Protein AF-A0A7I8J7H8-F1 (afdb_monomer)

Nearest PDB structures (foldseek):
  6eri-assembly1_AJ  TM=8.962E-01  e=2.129E-20  Spinacia oleracea
  5h1s-assembly1_L  TM=8.385E-01  e=1.282E-17  Spinacia oleracea
  8cvm-assembly1_i  TM=8.199E-01  e=2.054E-12  Cutibacterium acnes
  7sae-assembly1_J  TM=8.309E-01  e=4.645E-12  Bacillus subtilis
  8c99-assembly1_J  TM=8.297E-01  e=4.645E-12  Escherichia coli

InterPro domains:
  IPR005822 Large ribosomal subunit protein uL13 [MF_01366] (31-145)
  IPR005822 Large ribosomal subunit protein uL13 [PF00572] (29-135)
  IPR005822 Large ribosomal subunit protein uL13 [PTHR11545] (17-145)
  IPR005822 Large ribosomal subunit protein uL13 [cd00392] (31-132)
  IPR005823 Large ribosomal subunit protein uL13, bacteria [TIGR01066] (25-144)
  IPR023563 Large ribosomal subunit protein uL13, conserved site [PS00783] (109-131)
  IPR036899 Large ribosomal subunit protein uL13 superfamily [G3DSA:3.90.1180.10] (20-148)
  IPR036899 Large ribosomal subunit protein uL13 superfamily [SSF52161] (25-145)

Foldseek 3Di:
DDDPVCVPPPPCPVDPHDDDPVQAPPLPAAEAEDECPPPDLLLVLLLVLCQLQVVVPPNRDNVGGNHHAYEYEYDDADDDDDDDDDDDPDQDPNNCCVPPVQVSSLVSNLVVFDDDDVSVVSSVSYHYDYHDDDPPVVSVHDYRDDPDPPPPPPPPPPPPDPDDD

Structure (mmCIF, N/CA/C/O backbone):
data_AF-A0A7I8J7H8-F1
#
_entry.id   AF-A0A7I8J7H8-F1
#
loop_
_atom_site.group_PDB
_atom_site.id
_atom_site.type_symbol
_atom_site.label_atom_id
_atom_site.label_alt_id
_atom_site.label_comp_id
_atom_site.label_asym_id
_atom_site.label_entity_id
_atom_site.label_seq_id
_atom_site.pdbx_PDB_ins_code
_atom_site.Cartn_x
_atom_site.Cartn_y
_atom_site.Cartn_z
_atom_site.occupancy
_atom_site.B_iso_or_equiv
_atom_site.auth_seq_id
_atom_site.auth_comp_id
_atom_site.auth_asym_id
_atom_site.auth_atom_id
_atom_site.pdbx_PDB_model_num
ATOM 1 N N . MET A 1 1 ? 22.922 -14.827 -20.308 1.00 64.31 1 MET A N 1
ATOM 2 C CA . MET A 1 1 ? 22.701 -13.608 -19.489 1.00 64.31 1 MET A CA 1
ATOM 3 C C . MET A 1 1 ? 22.323 -12.397 -20.342 1.00 64.31 1 MET A C 1
ATOM 5 O O . MET A 1 1 ? 21.938 -11.385 -19.782 1.00 64.31 1 MET A O 1
ATOM 9 N N . PHE A 1 2 ? 22.362 -12.538 -21.670 1.00 64.00 2 PHE A N 1
ATOM 10 C CA . PHE A 1 2 ? 21.656 -11.716 -22.646 1.00 64.00 2 PHE A CA 1
ATOM 11 C C . PHE A 1 2 ? 20.970 -12.696 -23.592 1.00 64.00 2 PHE A C 1
ATOM 13 O O . PHE A 1 2 ? 21.535 -13.773 -23.826 1.00 64.00 2 PHE A O 1
ATOM 20 N N . ASP A 1 3 ? 19.817 -12.332 -24.130 1.00 75.88 3 ASP A N 1
ATOM 21 C CA . ASP A 1 3 ? 19.288 -13.017 -25.305 1.00 75.88 3 ASP A CA 1
ATOM 22 C C . ASP A 1 3 ? 19.970 -12.441 -26.554 1.00 75.88 3 ASP A C 1
ATOM 24 O O . ASP A 1 3 ? 20.294 -11.251 -26.600 1.00 75.88 3 ASP A O 1
ATOM 28 N N . GLU A 1 4 ? 20.208 -13.263 -27.580 1.00 77.06 4 GLU A N 1
ATOM 29 C CA . GLU A 1 4 ? 20.898 -12.837 -28.815 1.00 77.06 4 GLU A CA 1
ATOM 30 C C . GLU A 1 4 ? 20.222 -11.622 -29.482 1.00 77.06 4 GLU A C 1
ATOM 32 O O . GLU A 1 4 ? 20.875 -10.817 -30.146 1.00 77.06 4 GLU A O 1
ATOM 37 N N . SER A 1 5 ? 18.923 -11.434 -29.239 1.00 74.12 5 SER A N 1
ATOM 38 C CA . SER A 1 5 ? 18.139 -10.289 -29.700 1.00 74.12 5 SER A CA 1
ATOM 39 C C . SER A 1 5 ? 18.510 -8.952 -29.050 1.00 74.12 5 SER A C 1
ATOM 41 O O . SER A 1 5 ? 18.250 -7.905 -29.640 1.00 74.12 5 SER A O 1
ATOM 43 N N . GLU A 1 6 ? 19.096 -8.946 -27.851 1.00 76.94 6 GLU A N 1
ATOM 44 C CA . GLU A 1 6 ? 19.396 -7.708 -27.114 1.00 76.94 6 GLU A CA 1
ATOM 45 C C . GLU A 1 6 ? 20.765 -7.113 -27.468 1.00 76.94 6 GLU A C 1
ATOM 47 O O . GLU A 1 6 ? 21.003 -5.932 -27.224 1.00 76.94 6 GLU A O 1
ATOM 52 N N . ILE A 1 7 ? 21.638 -7.895 -28.109 1.00 77.62 7 ILE A N 1
ATOM 53 C CA . ILE A 1 7 ? 23.002 -7.481 -28.478 1.00 77.62 7 ILE A CA 1
ATOM 54 C C . ILE A 1 7 ? 22.986 -6.358 -29.525 1.00 77.62 7 ILE A C 1
ATOM 56 O O . ILE A 1 7 ? 23.796 -5.437 -29.462 1.00 77.62 7 ILE A O 1
ATOM 60 N N . ASN A 1 8 ? 22.036 -6.407 -30.463 1.00 83.62 8 ASN A N 1
ATOM 61 C CA . ASN A 1 8 ? 21.865 -5.383 -31.502 1.00 83.62 8 ASN A CA 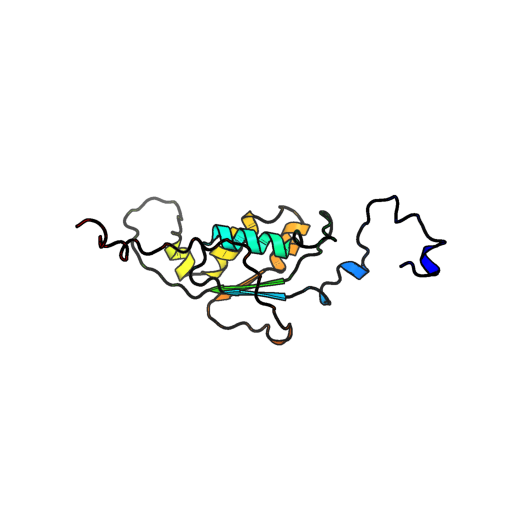1
ATOM 62 C C . ASN A 1 8 ? 20.892 -4.262 -31.082 1.00 83.62 8 ASN A C 1
ATOM 64 O O . ASN A 1 8 ? 20.525 -3.416 -31.900 1.00 83.62 8 ASN A O 1
ATOM 68 N N . GLY A 1 9 ? 20.422 -4.289 -29.832 1.00 82.88 9 GLY A N 1
ATOM 69 C CA . GLY A 1 9 ? 19.430 -3.366 -29.297 1.00 82.88 9 GLY A CA 1
ATOM 70 C C . GLY A 1 9 ? 20.021 -2.068 -28.732 1.00 82.88 9 GLY A C 1
ATOM 71 O O . GLY A 1 9 ? 21.229 -1.832 -28.778 1.00 82.88 9 GLY A O 1
ATOM 72 N N . PRO A 1 10 ? 19.167 -1.185 -28.186 1.00 86.56 10 PRO A N 1
ATOM 73 C CA . PRO A 1 10 ? 19.627 -0.006 -27.465 1.00 86.56 10 PRO A CA 1
ATOM 74 C C . PRO A 1 10 ? 20.384 -0.397 -26.189 1.00 86.56 10 PRO A C 1
ATOM 76 O O . PRO A 1 10 ? 20.029 -1.36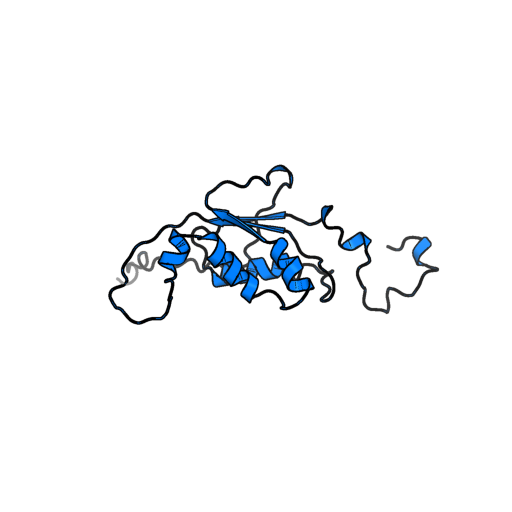1 -25.516 1.00 86.56 10 PRO A O 1
ATOM 79 N N . ASP A 1 11 ? 21.380 0.409 -25.814 1.00 87.69 11 ASP A N 1
ATOM 80 C CA . ASP A 1 11 ? 22.162 0.202 -24.593 1.00 87.69 11 ASP A CA 1
ATOM 81 C C . ASP A 1 11 ? 21.294 0.357 -23.334 1.00 87.69 11 ASP A C 1
ATOM 83 O O . ASP A 1 11 ? 20.961 1.469 -22.907 1.00 87.69 11 ASP A O 1
ATOM 87 N N . ILE A 1 12 ? 20.918 -0.788 -22.771 1.00 87.31 12 ILE A N 1
ATOM 88 C CA . ILE A 1 12 ? 20.152 -0.936 -21.532 1.00 87.31 12 ILE A CA 1
ATOM 89 C C . ILE A 1 12 ? 21.042 -1.134 -20.297 1.00 87.31 12 ILE A C 1
ATOM 91 O O . ILE A 1 12 ? 20.525 -1.121 -19.185 1.00 87.31 12 ILE A O 1
ATOM 95 N N . TRP A 1 13 ? 22.355 -1.322 -20.467 1.00 86.25 13 TRP A N 1
ATOM 96 C CA . TRP A 1 13 ? 23.261 -1.739 -19.386 1.00 86.25 13 TRP A CA 1
ATOM 97 C C . TRP A 1 13 ? 23.992 -0.553 -18.767 1.00 86.25 13 TRP A C 1
ATOM 99 O O . TRP A 1 13 ? 24.123 -0.479 -17.546 1.00 86.25 13 TRP A O 1
ATOM 109 N N . ASN A 1 14 ? 24.406 0.416 -19.585 1.00 91.75 14 ASN A N 1
ATOM 110 C CA . ASN A 1 14 ? 25.015 1.648 -19.074 1.00 91.75 14 ASN A CA 1
ATOM 111 C C . ASN A 1 14 ? 23.970 2.707 -18.686 1.00 91.75 14 ASN A C 1
ATOM 113 O O . ASN A 1 14 ? 24.318 3.774 -18.176 1.00 91.75 14 ASN A O 1
ATOM 117 N N . LYS A 1 15 ? 22.684 2.434 -18.933 1.00 89.12 15 LYS A N 1
ATOM 118 C CA . LYS A 1 15 ? 21.558 3.305 -18.579 1.00 89.12 15 LYS A CA 1
ATOM 119 C C . LYS A 1 15 ? 20.753 2.700 -17.441 1.00 89.12 15 LYS A C 1
ATOM 121 O O . LYS A 1 15 ? 20.695 1.489 -17.272 1.00 89.12 15 LYS A O 1
ATOM 126 N N . THR A 1 16 ? 20.097 3.558 -16.664 1.00 91.25 16 THR A N 1
ATOM 127 C CA . THR A 1 16 ? 19.183 3.099 -15.617 1.00 91.25 16 THR A CA 1
ATOM 128 C C . THR A 1 16 ? 18.044 2.307 -16.244 1.00 91.25 16 THR A C 1
ATOM 130 O O . THR A 1 16 ? 17.359 2.797 -17.144 1.00 91.25 16 THR A O 1
ATOM 133 N N . TRP A 1 17 ? 17.844 1.088 -15.750 1.00 92.94 17 TRP A N 1
ATOM 134 C CA . TRP A 1 17 ? 16.748 0.234 -16.175 1.00 92.94 17 TRP A CA 1
ATOM 135 C C . TRP A 1 17 ? 15.398 0.899 -15.881 1.00 92.94 17 TRP A C 1
ATOM 137 O O . TRP A 1 17 ? 15.194 1.473 -14.809 1.00 92.94 17 TRP A O 1
ATOM 147 N N . TYR A 1 18 ? 14.482 0.819 -16.845 1.00 93.31 18 TYR A N 1
ATOM 148 C CA . TYR A 1 18 ? 13.117 1.316 -16.719 1.00 93.31 18 TYR A CA 1
ATOM 149 C C . TYR A 1 18 ? 12.134 0.207 -17.118 1.00 93.31 18 TYR A C 1
ATOM 151 O O . TYR A 1 18 ? 12.341 -0.411 -18.168 1.00 93.31 18 TYR A O 1
ATOM 159 N N . PRO A 1 19 ? 11.076 -0.043 -16.327 1.00 93.69 19 PRO A N 1
ATOM 160 C CA . PRO A 1 19 ? 10.138 -1.129 -16.579 1.00 93.69 19 PRO A CA 1
ATOM 161 C C . PRO A 1 19 ? 9.372 -0.917 -17.884 1.00 93.69 19 PRO A C 1
ATOM 163 O O . PRO A 1 19 ? 8.903 0.184 -18.195 1.00 93.69 19 PRO A O 1
ATOM 166 N N . LYS A 1 20 ? 9.207 -2.000 -18.639 1.00 92.12 20 LYS A N 1
ATOM 167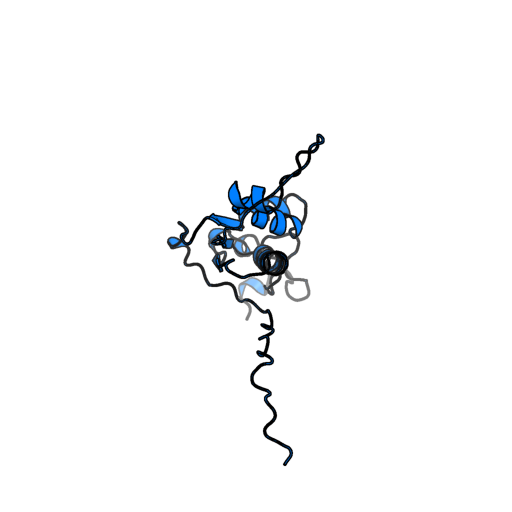 C CA . LYS A 1 20 ? 8.362 -2.055 -19.833 1.00 92.12 20 LYS A CA 1
ATOM 168 C C . LYS A 1 20 ? 6.921 -2.392 -19.434 1.00 92.12 20 LYS A C 1
ATOM 170 O O . LYS A 1 20 ? 6.638 -2.788 -18.306 1.00 92.12 20 LYS A O 1
ATOM 175 N N . ALA A 1 21 ? 5.993 -2.255 -20.382 1.00 91.12 21 ALA A N 1
ATOM 176 C CA . ALA A 1 21 ? 4.575 -2.576 -20.176 1.00 91.12 21 ALA A CA 1
ATOM 177 C C . ALA A 1 21 ? 4.336 -4.030 -19.730 1.00 91.12 21 ALA A C 1
ATOM 179 O O . ALA A 1 21 ? 3.414 -4.291 -18.965 1.00 91.12 21 ALA A O 1
ATOM 180 N N . ALA A 1 22 ? 5.188 -4.956 -20.177 1.00 90.75 22 ALA A N 1
ATOM 181 C CA . ALA A 1 22 ? 5.114 -6.364 -19.803 1.00 90.75 22 ALA A CA 1
ATOM 182 C C . ALA A 1 22 ? 5.435 -6.610 -18.317 1.00 90.75 22 ALA A C 1
ATOM 184 O O . ALA A 1 22 ? 4.892 -7.535 -17.733 1.00 90.75 22 ALA A O 1
ATOM 185 N N . ASP A 1 23 ? 6.255 -5.763 -17.688 1.00 87.50 23 ASP A N 1
ATOM 186 C CA . ASP A 1 23 ? 6.781 -6.031 -16.342 1.00 87.50 23 ASP A CA 1
ATOM 187 C C . ASP A 1 23 ? 5.781 -5.712 -15.217 1.00 87.50 23 ASP A C 1
ATOM 189 O O . ASP A 1 23 ? 5.980 -6.117 -14.075 1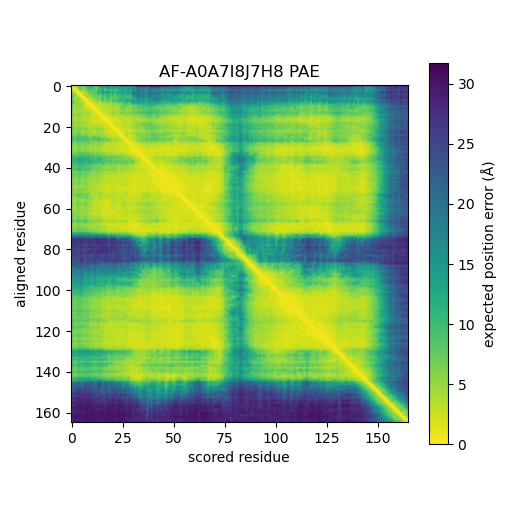.00 87.50 23 ASP A O 1
ATOM 193 N N . HIS A 1 24 ? 4.727 -4.941 -15.505 1.00 87.44 24 HIS A N 1
ATOM 194 C CA . HIS A 1 24 ? 3.787 -4.433 -14.495 1.00 87.44 24 HIS A CA 1
ATOM 195 C C . HIS A 1 24 ? 2.327 -4.777 -14.792 1.00 87.44 24 HIS A C 1
ATOM 197 O O . HIS A 1 24 ? 1.404 -4.050 -14.406 1.00 87.44 24 HIS A O 1
ATOM 203 N N . VAL A 1 25 ? 2.105 -5.903 -15.467 1.00 91.31 25 VAL A N 1
ATOM 204 C CA . VAL A 1 25 ? 0.761 -6.409 -15.744 1.00 91.31 25 VAL A CA 1
ATOM 205 C C . VAL A 1 25 ? 0.064 -6.753 -14.425 1.00 91.31 25 VAL A C 1
ATOM 207 O O . VAL A 1 25 ? 0.580 -7.497 -13.595 1.00 91.31 25 VAL A O 1
ATOM 210 N N . ASN A 1 26 ? -1.144 -6.217 -14.224 1.00 86.31 26 ASN A N 1
ATOM 211 C CA . ASN A 1 26 ? -1.875 -6.373 -12.961 1.00 86.31 26 ASN A CA 1
ATOM 212 C C . ASN A 1 26 ? -2.176 -7.838 -12.595 1.00 86.31 26 ASN A C 1
ATOM 214 O O . ASN A 1 26 ? -2.310 -8.147 -11.415 1.00 86.31 26 ASN A O 1
ATOM 218 N N . THR A 1 27 ? -2.266 -8.730 -13.583 1.00 84.75 27 THR A N 1
ATOM 219 C CA . THR A 1 27 ? -2.566 -10.157 -13.397 1.00 84.75 27 THR A CA 1
ATOM 220 C C . THR A 1 27 ? -1.459 -10.914 -12.661 1.00 84.75 27 THR A C 1
ATOM 222 O O . THR A 1 27 ? -1.750 -11.871 -11.953 1.00 84.75 27 THR A O 1
ATOM 225 N N . GLU A 1 28 ? -0.204 -10.487 -12.803 1.00 87.50 28 GLU A N 1
ATOM 226 C CA . GLU A 1 28 ? 0.969 -11.199 -12.270 1.00 87.50 28 GLU A CA 1
ATOM 227 C C . GLU A 1 28 ? 1.381 -10.710 -10.874 1.00 87.50 28 GLU A C 1
ATOM 229 O O . GLU A 1 28 ? 2.321 -11.223 -10.266 1.00 87.50 28 GLU A O 1
ATOM 234 N N . LYS A 1 29 ? 0.677 -9.705 -10.342 1.00 91.62 29 LYS A N 1
ATOM 235 C CA . LYS A 1 29 ? 0.995 -9.107 -9.046 1.00 91.62 29 LYS A CA 1
ATOM 236 C C . LYS A 1 29 ? 0.744 -10.094 -7.916 1.00 91.62 29 LYS A C 1
ATOM 238 O O . LYS A 1 29 ? -0.275 -10.781 -7.867 1.00 91.62 29 LYS A O 1
ATOM 243 N N . THR A 1 30 ? 1.661 -10.102 -6.956 1.00 92.75 30 THR A N 1
ATOM 244 C CA . THR A 1 30 ? 1.528 -10.923 -5.758 1.00 92.75 30 THR A CA 1
ATOM 245 C C . THR A 1 30 ? 0.414 -10.397 -4.860 1.00 92.75 30 THR A C 1
ATOM 247 O O . THR A 1 30 ? 0.151 -9.193 -4.781 1.00 92.75 30 THR A O 1
ATOM 250 N N . TRP A 1 31 ? -0.247 -11.323 -4.173 1.00 95.31 31 TRP A N 1
ATOM 251 C CA . TRP A 1 31 ? -1.270 -11.023 -3.183 1.00 95.31 31 TRP A CA 1
ATOM 252 C C . TRP A 1 31 ? -0.724 -11.329 -1.799 1.00 95.31 31 TRP A C 1
ATOM 254 O O . TRP A 1 31 ? -0.181 -12.409 -1.564 1.00 95.31 31 TRP A O 1
ATOM 264 N N . TYR A 1 32 ? -0.880 -10.385 -0.878 1.00 94.56 32 TYR A N 1
ATOM 265 C CA . TYR A 1 32 ? -0.516 -10.558 0.518 1.00 94.56 32 TYR A CA 1
ATOM 266 C C . TYR A 1 32 ? -1.744 -10.562 1.413 1.00 94.56 32 TYR A C 1
ATOM 268 O O . TYR A 1 32 ? -2.670 -9.783 1.199 1.00 94.56 32 TYR A O 1
ATOM 276 N N . VAL A 1 33 ? -1.718 -11.386 2.456 1.00 92.69 33 VAL A N 1
ATOM 277 C CA . VAL A 1 33 ? -2.709 -11.366 3.535 1.00 92.69 33 VAL A CA 1
ATOM 278 C C . VAL A 1 33 ? -2.063 -10.922 4.843 1.00 92.69 33 VAL A C 1
ATOM 280 O O . VAL A 1 33 ? -0.945 -11.318 5.187 1.00 92.69 33 VAL A O 1
ATOM 283 N N . VAL A 1 34 ? -2.778 -10.064 5.566 1.00 90.38 34 VAL A N 1
ATOM 284 C CA . VAL A 1 34 ? -2.363 -9.495 6.843 1.00 90.38 34 VAL A CA 1
ATOM 285 C C . VAL A 1 34 ? -3.492 -9.654 7.850 1.00 90.38 34 VAL A C 1
ATOM 287 O O . VAL A 1 34 ? -4.595 -9.145 7.648 1.00 90.38 34 VAL A O 1
ATOM 290 N N . ASP A 1 35 ? -3.191 -10.308 8.967 1.00 88.19 35 ASP A N 1
ATOM 291 C CA . ASP A 1 35 ? -4.046 -10.266 10.145 1.00 88.19 35 ASP A CA 1
ATOM 292 C C . ASP A 1 35 ? -3.700 -9.022 10.976 1.00 88.19 35 ASP A C 1
ATOM 294 O O . ASP A 1 35 ? -2.562 -8.854 11.433 1.00 88.19 35 ASP A O 1
ATOM 298 N N . ALA A 1 36 ? -4.663 -8.110 11.125 1.00 84.75 36 ALA A N 1
ATOM 299 C CA . ALA A 1 36 ? -4.487 -6.889 11.905 1.00 84.75 36 ALA A CA 1
ATOM 300 C C . ALA A 1 36 ? -4.675 -7.112 13.417 1.00 84.75 36 ALA A C 1
ATOM 302 O O . ALA A 1 36 ? -4.505 -6.167 14.196 1.00 84.75 36 ALA A O 1
ATOM 303 N N . THR A 1 37 ? -5.014 -8.330 13.848 1.00 81.31 37 THR A N 1
ATOM 304 C CA . THR A 1 37 ? -5.217 -8.662 15.262 1.00 81.31 37 THR A CA 1
ATOM 305 C C . THR A 1 37 ? -3.937 -8.399 16.066 1.00 81.31 37 THR A C 1
ATOM 307 O O . THR A 1 37 ? -2.844 -8.837 15.713 1.00 81.31 37 THR A O 1
ATOM 310 N N . ASP A 1 38 ? -4.067 -7.594 17.124 1.00 77.81 38 ASP A N 1
ATOM 311 C CA . ASP A 1 38 ? -2.985 -7.167 18.027 1.00 77.81 38 ASP A CA 1
ATOM 312 C C . ASP A 1 38 ? -1.781 -6.464 17.370 1.00 77.81 38 ASP A C 1
ATOM 314 O O . ASP A 1 38 ? -0.700 -6.352 17.957 1.00 77.81 38 ASP A O 1
ATOM 318 N N . LYS A 1 39 ? -1.966 -5.902 16.170 1.00 83.00 39 LYS A N 1
ATOM 319 C CA . LYS A 1 39 ? -0.956 -5.063 15.515 1.00 83.00 39 LYS A CA 1
ATOM 320 C C . LYS A 1 39 ? -1.202 -3.577 15.783 1.00 83.00 39 LYS A C 1
ATOM 322 O O . LYS A 1 39 ? -2.327 -3.090 15.832 1.00 83.00 39 LYS A O 1
ATOM 327 N N . ILE A 1 40 ? -0.112 -2.818 15.919 1.00 86.75 40 ILE A N 1
ATOM 328 C CA . ILE A 1 40 ? -0.170 -1.355 16.045 1.00 86.75 40 ILE A CA 1
ATOM 329 C C . ILE A 1 40 ? -0.492 -0.760 14.670 1.00 86.75 40 ILE A C 1
ATOM 331 O O . ILE A 1 40 ? 0.324 -0.880 13.753 1.00 86.75 40 ILE A O 1
ATOM 335 N N . LEU A 1 41 ? -1.628 -0.061 14.555 1.00 85.44 41 LEU A N 1
ATOM 336 C CA . LEU A 1 41 ? -2.162 0.498 13.304 1.00 85.44 41 LEU A CA 1
ATOM 337 C C . LEU A 1 41 ? -1.106 1.220 12.453 1.00 85.44 41 LEU A C 1
ATOM 339 O O . LEU A 1 41 ? -0.946 0.915 11.278 1.00 85.44 41 LEU A O 1
ATOM 343 N N . GLY A 1 42 ? -0.354 2.154 13.044 1.00 84.94 42 GLY A N 1
ATOM 344 C CA . GLY A 1 42 ? 0.629 2.948 12.299 1.00 84.94 42 GLY A CA 1
ATOM 345 C C . GLY A 1 42 ? 1.802 2.124 11.759 1.00 84.94 42 GLY A C 1
ATOM 346 O O . GLY A 1 42 ? 2.243 2.334 10.632 1.00 84.94 42 GLY A O 1
ATOM 347 N N . ARG A 1 43 ? 2.293 1.148 12.535 1.00 87.50 43 ARG A N 1
ATOM 348 C CA . ARG A 1 43 ? 3.383 0.265 12.087 1.00 87.50 43 ARG A CA 1
ATOM 349 C C . ARG A 1 43 ? 2.898 -0.669 10.984 1.00 87.50 43 ARG A C 1
ATOM 351 O O . ARG A 1 43 ? 3.577 -0.804 9.973 1.00 87.50 43 ARG A O 1
ATOM 358 N N . LEU A 1 44 ? 1.701 -1.227 11.161 1.00 89.69 44 LEU A N 1
ATOM 359 C CA . LEU A 1 44 ? 1.037 -2.072 10.177 1.00 89.69 44 LEU A CA 1
ATOM 360 C C . LEU A 1 44 ? 0.837 -1.329 8.850 1.00 89.69 44 LEU A C 1
ATOM 362 O O . LEU A 1 44 ? 1.282 -1.796 7.805 1.00 89.69 44 LEU A O 1
ATOM 366 N N . ALA A 1 45 ? 0.236 -0.139 8.904 1.00 91.44 45 ALA A N 1
ATOM 367 C CA . ALA A 1 45 ? -0.034 0.684 7.730 1.00 91.44 45 ALA A CA 1
ATOM 368 C C . ALA A 1 45 ? 1.251 1.071 6.982 1.00 91.44 45 ALA A C 1
ATOM 370 O O . ALA A 1 45 ? 1.257 1.074 5.752 1.00 91.44 45 ALA A O 1
ATOM 371 N N . SER A 1 46 ? 2.350 1.328 7.702 1.00 92.62 46 SER A N 1
ATOM 372 C CA . SER A 1 46 ? 3.650 1.630 7.090 1.00 92.62 46 SER A CA 1
ATOM 373 C C . SER A 1 46 ? 4.180 0.445 6.288 1.00 92.62 46 SER A C 1
ATOM 375 O O . SER A 1 46 ? 4.559 0.591 5.124 1.00 92.62 46 SER A O 1
ATOM 377 N N . THR A 1 47 ? 4.135 -0.756 6.868 1.00 92.62 47 THR A N 1
ATOM 378 C CA . THR A 1 47 ? 4.557 -1.973 6.170 1.00 92.62 47 THR A CA 1
ATOM 379 C C . THR A 1 47 ? 3.671 -2.265 4.958 1.00 92.62 47 THR A C 1
ATOM 381 O O . THR A 1 47 ? 4.195 -2.572 3.887 1.00 92.62 47 THR A O 1
ATOM 384 N N . ILE A 1 48 ? 2.352 -2.103 5.089 1.00 94.56 48 ILE A N 1
ATOM 385 C CA . ILE A 1 48 ? 1.400 -2.267 3.981 1.00 94.56 48 ILE A CA 1
ATOM 386 C C . ILE A 1 48 ? 1.716 -1.282 2.848 1.00 94.56 48 ILE A C 1
ATOM 388 O O . ILE A 1 48 ? 1.829 -1.688 1.693 1.00 94.56 48 ILE A O 1
ATOM 392 N N . ALA A 1 49 ? 1.935 -0.003 3.164 1.00 95.06 49 ALA A N 1
ATOM 393 C CA . ALA A 1 49 ? 2.244 1.019 2.166 1.00 95.06 49 ALA A CA 1
ATOM 394 C C . ALA A 1 49 ? 3.550 0.729 1.406 1.00 95.06 49 ALA A C 1
ATOM 396 O O . ALA A 1 49 ? 3.631 1.010 0.212 1.00 95.06 49 ALA A O 1
ATOM 397 N N . ILE A 1 50 ? 4.559 0.142 2.060 1.00 94.50 50 ILE A N 1
ATOM 398 C CA . ILE A 1 50 ? 5.817 -0.274 1.414 1.00 94.50 50 ILE A CA 1
ATOM 399 C C . ILE A 1 50 ? 5.565 -1.353 0.352 1.00 94.50 50 ILE A C 1
ATOM 401 O O . ILE A 1 50 ? 6.112 -1.243 -0.746 1.00 94.50 50 ILE A O 1
ATOM 405 N N . HIS A 1 51 ? 4.725 -2.345 0.662 1.00 94.62 51 HIS A N 1
ATOM 406 C CA . HIS A 1 51 ? 4.421 -3.469 -0.234 1.00 94.62 51 HIS A CA 1
ATOM 407 C C . HIS A 1 51 ? 3.495 -3.055 -1.380 1.00 94.62 51 HIS A C 1
ATOM 409 O O . HIS A 1 51 ? 3.773 -3.369 -2.534 1.00 94.62 51 HIS A O 1
ATOM 415 N N . ILE A 1 52 ? 2.456 -2.261 -1.094 1.00 95.56 52 ILE A N 1
ATOM 416 C CA . ILE A 1 52 ? 1.596 -1.673 -2.137 1.00 95.56 52 ILE A CA 1
ATOM 417 C C . ILE A 1 52 ? 2.420 -0.788 -3.069 1.00 95.56 52 ILE A C 1
ATOM 419 O O . ILE A 1 52 ? 2.159 -0.724 -4.259 1.00 95.56 52 ILE A O 1
ATOM 423 N N . ARG A 1 53 ? 3.435 -0.093 -2.551 1.00 94.81 53 ARG A N 1
ATOM 424 C CA . ARG A 1 53 ? 4.291 0.755 -3.379 1.00 94.81 53 ARG A CA 1
ATOM 425 C C . ARG A 1 53 ? 5.357 -0.027 -4.160 1.00 94.81 53 ARG A C 1
ATOM 427 O O . ARG A 1 53 ? 5.960 0.548 -5.062 1.00 94.81 53 ARG A O 1
ATOM 434 N N . GLY A 1 54 ? 5.631 -1.277 -3.790 1.00 93.81 54 GLY A N 1
ATOM 435 C CA . GLY A 1 54 ? 6.698 -2.094 -4.376 1.00 93.81 54 GLY A CA 1
ATOM 436 C C . GLY A 1 54 ? 8.111 -1.668 -3.965 1.00 93.81 54 GLY A C 1
ATOM 437 O O . GLY A 1 54 ? 9.075 -2.037 -4.625 1.00 93.81 54 GLY A O 1
ATOM 438 N N . LYS A 1 55 ? 8.275 -0.887 -2.883 1.00 93.31 55 LYS A N 1
ATOM 439 C CA . LYS A 1 55 ? 9.604 -0.420 -2.413 1.00 93.31 55 LYS A CA 1
ATOM 440 C C . LYS A 1 55 ? 10.513 -1.556 -1.931 1.00 93.31 55 LYS A C 1
ATOM 442 O O . LYS A 1 55 ? 11.705 -1.349 -1.741 1.00 93.31 55 LYS A O 1
ATOM 447 N N . ASN A 1 56 ? 9.934 -2.720 -1.669 1.00 92.12 56 ASN A N 1
ATOM 448 C CA . ASN A 1 56 ? 10.632 -3.945 -1.307 1.00 92.12 56 ASN A CA 1
ATOM 449 C C . ASN A 1 56 ? 11.270 -4.655 -2.514 1.00 92.12 56 ASN A C 1
ATOM 451 O O . ASN A 1 56 ? 12.114 -5.522 -2.309 1.00 92.12 56 ASN A O 1
ATOM 455 N N . LEU A 1 57 ? 10.874 -4.319 -3.746 1.00 92.19 57 LEU A N 1
ATOM 456 C CA . LEU A 1 57 ? 11.389 -4.943 -4.962 1.00 92.19 57 LEU A CA 1
ATOM 457 C C . LEU A 1 57 ? 12.593 -4.171 -5.511 1.00 92.19 57 LEU A C 1
ATOM 459 O O . LEU A 1 57 ? 12.613 -2.941 -5.507 1.00 92.19 57 LEU A O 1
ATOM 463 N N . ALA A 1 58 ? 13.576 -4.895 -6.052 1.00 93.06 58 ALA A N 1
ATOM 464 C CA . ALA A 1 58 ? 14.731 -4.292 -6.724 1.00 93.06 58 ALA A CA 1
ATOM 465 C C . ALA A 1 58 ? 14.343 -3.548 -8.018 1.00 93.06 58 ALA A C 1
ATOM 467 O O . ALA A 1 58 ? 15.032 -2.622 -8.431 1.00 93.06 58 ALA A O 1
ATOM 468 N N . THR A 1 59 ? 13.211 -3.916 -8.623 1.00 92.44 59 THR A N 1
ATOM 469 C CA . THR A 1 59 ? 12.631 -3.299 -9.826 1.00 92.44 59 THR A CA 1
ATOM 470 C C . THR A 1 59 ? 11.791 -2.049 -9.522 1.00 92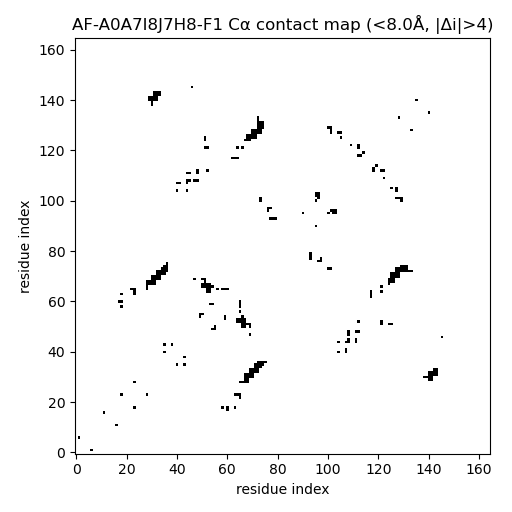.44 59 THR A C 1
ATOM 472 O O . THR A 1 59 ? 11.063 -1.555 -10.384 1.00 92.44 59 THR A O 1
ATOM 475 N N . TYR A 1 60 ? 11.862 -1.514 -8.297 1.00 95.00 60 TYR A N 1
ATOM 476 C CA . TYR A 1 60 ? 11.086 -0.348 -7.882 1.00 95.00 60 TYR A CA 1
ATOM 477 C C . TYR A 1 60 ? 11.332 0.867 -8.787 1.00 95.00 60 TYR A C 1
ATOM 479 O O . TYR A 1 60 ? 12.449 1.367 -8.906 1.00 95.00 60 TYR A O 1
ATOM 487 N N . THR A 1 61 ? 10.247 1.407 -9.343 1.00 94.00 61 THR A N 1
ATOM 488 C CA . THR A 1 61 ? 10.270 2.629 -10.150 1.00 94.00 61 THR A CA 1
ATOM 489 C C . THR A 1 61 ? 9.226 3.620 -9.634 1.00 94.00 61 THR A C 1
ATOM 491 O O . THR A 1 61 ? 8.059 3.265 -9.509 1.00 94.00 61 THR A O 1
ATOM 494 N N . PRO A 1 62 ? 9.573 4.891 -9.348 1.00 93.44 62 PRO A N 1
ATOM 495 C CA . PRO A 1 62 ? 8.618 5.845 -8.780 1.00 93.44 62 PRO A CA 1
ATOM 496 C C . PRO A 1 62 ? 7.427 6.212 -9.684 1.00 93.44 62 PRO A C 1
ATOM 498 O O . PRO A 1 62 ? 6.388 6.640 -9.180 1.00 93.44 62 PRO A O 1
ATOM 501 N N . SER A 1 63 ? 7.559 6.107 -11.002 1.00 93.00 63 SER A N 1
ATOM 502 C CA . SER A 1 63 ? 6.485 6.466 -11.938 1.00 93.00 63 SER A CA 1
ATOM 503 C C . SER A 1 63 ? 5.540 5.312 -12.269 1.00 93.00 63 SER A C 1
ATOM 505 O O . SER A 1 63 ? 4.459 5.577 -12.786 1.00 93.00 63 SER A O 1
ATOM 507 N N . VAL A 1 64 ? 5.911 4.070 -11.947 1.00 93.56 64 VAL A N 1
ATOM 508 C CA . VAL A 1 64 ? 5.183 2.856 -12.341 1.00 93.56 64 VAL A CA 1
ATOM 509 C C . VAL A 1 64 ? 4.756 2.075 -11.105 1.00 93.56 64 VAL A C 1
ATOM 511 O O . VAL A 1 64 ? 5.408 2.112 -10.062 1.00 93.56 64 VAL A O 1
ATOM 514 N N . ASP A 1 65 ? 3.630 1.381 -11.211 1.00 94.06 65 ASP A N 1
ATOM 515 C CA . ASP A 1 65 ? 3.132 0.514 -10.156 1.00 94.06 65 ASP A CA 1
ATOM 516 C C . ASP A 1 65 ? 3.667 -0.920 -10.291 1.00 94.06 65 ASP A C 1
ATOM 518 O O . ASP A 1 65 ? 3.074 -1.765 -10.963 1.00 94.06 65 ASP A O 1
ATOM 522 N N . MET A 1 66 ? 4.771 -1.179 -9.589 1.00 93.44 66 MET A N 1
ATOM 523 C CA . MET A 1 66 ? 5.369 -2.509 -9.402 1.00 93.44 66 MET A CA 1
ATOM 524 C C . MET A 1 66 ? 4.895 -3.180 -8.102 1.00 93.44 66 MET A C 1
ATOM 526 O O . MET A 1 66 ? 5.528 -4.109 -7.611 1.00 93.44 66 MET A O 1
ATOM 530 N N . GLY A 1 67 ? 3.861 -2.640 -7.463 1.00 92.81 67 GLY A N 1
ATOM 531 C CA . GLY A 1 67 ? 3.415 -3.072 -6.151 1.00 92.81 67 GLY A CA 1
ATOM 532 C C . GLY A 1 67 ? 2.660 -4.393 -6.136 1.00 92.81 67 GLY A C 1
ATOM 533 O O . GLY A 1 67 ? 2.438 -5.042 -7.157 1.00 92.81 67 GLY A O 1
ATOM 534 N N . ALA A 1 68 ? 2.214 -4.747 -4.937 1.00 94.25 68 ALA A N 1
ATOM 535 C CA . ALA A 1 68 ? 1.404 -5.927 -4.671 1.00 94.25 68 ALA A CA 1
ATOM 536 C C . ALA A 1 68 ? -0.003 -5.558 -4.178 1.00 94.25 68 ALA A C 1
ATOM 538 O O . ALA A 1 68 ? -0.241 -4.446 -3.692 1.00 94.25 68 ALA A O 1
ATOM 539 N N . TYR A 1 69 ? -0.921 -6.520 -4.252 1.00 95.50 69 TYR A N 1
ATOM 540 C CA . TYR A 1 69 ? -2.223 -6.436 -3.595 1.00 95.50 69 TYR A CA 1
ATOM 541 C C . TYR A 1 69 ? -2.091 -6.832 -2.129 1.00 95.50 69 TYR A C 1
ATO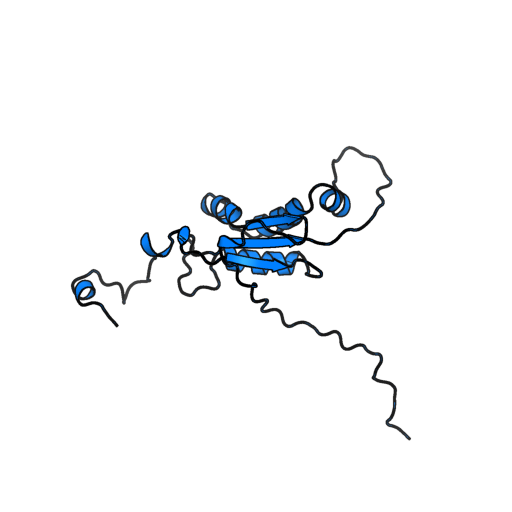M 543 O O . TYR A 1 69 ? -1.369 -7.772 -1.793 1.00 95.50 69 TYR A O 1
ATOM 551 N N . VAL A 1 70 ? -2.790 -6.125 -1.242 1.00 95.06 70 VAL A N 1
ATOM 552 C CA . VAL A 1 70 ? -2.757 -6.423 0.193 1.00 95.06 70 VAL A CA 1
ATOM 553 C C . VAL A 1 70 ? -4.173 -6.529 0.733 1.00 95.06 70 VAL A C 1
ATOM 555 O O . VAL A 1 70 ? -4.954 -5.582 0.644 1.00 95.06 70 VAL A O 1
ATOM 558 N N . ILE A 1 71 ? -4.471 -7.682 1.323 1.00 93.06 71 ILE A N 1
ATOM 559 C CA . ILE A 1 71 ? -5.712 -7.992 2.017 1.00 93.06 71 ILE A CA 1
ATOM 560 C C . ILE A 1 71 ? -5.477 -7.851 3.520 1.00 93.06 71 ILE A C 1
ATOM 562 O O . ILE A 1 71 ? -4.552 -8.453 4.067 1.00 93.06 71 ILE A O 1
ATOM 566 N N . VAL A 1 72 ? -6.324 -7.080 4.196 1.00 90.81 72 VAL A N 1
ATOM 567 C CA . VAL A 1 72 ? -6.261 -6.870 5.644 1.00 90.81 72 VAL A CA 1
ATOM 568 C C . VAL A 1 72 ? -7.537 -7.379 6.299 1.00 90.81 72 VAL A C 1
ATOM 570 O O . VAL A 1 72 ? -8.633 -6.981 5.910 1.00 90.81 72 VAL A O 1
ATOM 573 N N . ARG A 1 73 ? -7.376 -8.228 7.315 1.00 86.25 73 ARG A N 1
ATOM 574 C CA . ARG A 1 73 ? -8.460 -8.780 8.141 1.00 86.25 73 ARG A CA 1
ATOM 575 C C . ARG A 1 73 ? -8.484 -8.085 9.498 1.00 86.25 73 ARG A C 1
ATOM 577 O O . ARG A 1 73 ? -7.428 -7.896 10.104 1.00 86.25 73 ARG A O 1
ATOM 584 N N . THR A 1 74 ? -9.665 -7.707 9.986 1.00 77.50 74 THR A N 1
ATOM 585 C CA . THR A 1 74 ? -9.832 -6.988 11.264 1.00 77.50 74 THR A CA 1
ATOM 586 C C . THR A 1 74 ? -10.747 -7.754 12.225 1.00 77.50 74 THR A C 1
ATOM 588 O O . THR A 1 74 ? -11.820 -8.187 11.822 1.00 77.50 74 THR A O 1
ATOM 591 N N . GLN A 1 75 ? -10.338 -7.943 13.494 1.00 59.00 75 GLN A N 1
ATOM 592 C CA . GLN A 1 75 ? -11.106 -8.732 14.486 1.00 59.00 75 GLN A CA 1
ATOM 593 C C . GLN A 1 75 ? -11.433 -8.021 15.826 1.00 59.00 75 GLN A C 1
ATOM 595 O O . GLN A 1 75 ? -11.987 -8.658 16.719 1.00 59.00 75 GLN A O 1
ATOM 600 N N . LYS A 1 76 ? -11.114 -6.730 16.043 1.00 51.72 76 LYS A N 1
ATOM 601 C CA . LYS A 1 76 ? -11.150 -6.124 17.403 1.00 51.72 76 LYS A CA 1
ATOM 602 C C . LYS A 1 76 ? -12.273 -5.091 17.642 1.00 51.72 76 LYS A C 1
ATOM 604 O O . LYS A 1 76 ? -12.406 -4.136 16.880 1.00 51.72 76 LYS A O 1
ATOM 609 N N . LEU A 1 77 ? -12.998 -5.260 18.761 1.00 38.53 77 LEU A N 1
ATOM 610 C CA . LEU A 1 77 ? -14.108 -4.435 19.295 1.00 38.53 77 LEU A CA 1
ATOM 611 C C . LEU A 1 77 ? -13.719 -3.754 20.628 1.00 38.53 77 LEU A C 1
ATOM 613 O O . LEU A 1 77 ? -13.240 -4.458 21.515 1.00 38.53 77 LEU A O 1
ATOM 617 N N . TYR A 1 78 ? -14.005 -2.450 20.830 1.00 41.38 78 TYR A N 1
ATOM 618 C CA . TYR A 1 78 ? -13.964 -1.781 22.159 1.00 41.38 78 TYR A CA 1
ATOM 619 C C . TYR A 1 78 ? -14.968 -0.606 22.340 1.00 41.38 78 TYR A C 1
ATOM 621 O O . TYR A 1 78 ? -15.580 -0.122 21.388 1.00 41.38 78 TYR A O 1
ATOM 629 N N . ARG A 1 79 ? -15.183 -0.208 23.615 1.00 32.38 79 ARG A N 1
ATOM 630 C CA . ARG A 1 79 ? -16.367 0.475 24.210 1.00 32.38 79 ARG A CA 1
ATOM 631 C C . ARG A 1 79 ? -16.124 1.908 24.771 1.00 32.38 79 ARG A C 1
ATOM 633 O O . ARG A 1 79 ? -15.160 2.082 25.500 1.00 32.38 79 ARG A O 1
ATOM 640 N N . ARG A 1 80 ? -17.136 2.794 24.568 1.00 40.31 80 ARG A N 1
ATOM 641 C CA . ARG A 1 80 ? -17.692 4.027 25.259 1.00 40.31 80 ARG A CA 1
ATOM 642 C C . ARG A 1 80 ? -16.769 4.995 26.060 1.00 40.31 80 ARG A C 1
ATOM 644 O O . ARG A 1 80 ? -15.890 4.534 26.762 1.00 40.31 80 ARG A O 1
ATOM 651 N N . HIS A 1 81 ? -16.961 6.333 26.140 1.00 37.44 81 HIS A N 1
ATOM 652 C CA . HIS A 1 81 ? -18.143 7.179 26.481 1.00 37.44 81 HIS A CA 1
ATOM 653 C C . HIS A 1 81 ? -17.885 8.674 26.104 1.00 37.44 81 HIS A C 1
ATOM 655 O O . HIS A 1 81 ? -16.745 9.111 26.213 1.00 37.44 81 HIS A O 1
ATOM 661 N N . SER A 1 82 ? -18.887 9.491 25.721 1.00 55.22 82 SER A N 1
ATOM 662 C CA . SER A 1 82 ? -18.653 10.773 24.993 1.00 55.22 82 SER A CA 1
ATOM 663 C C . SER A 1 82 ? -19.202 12.079 25.613 1.00 55.22 82 SER A C 1
ATOM 665 O O . SER A 1 82 ? -19.495 13.020 24.884 1.00 55.22 82 SER A O 1
ATOM 667 N N . GLY A 1 83 ? -19.413 12.177 26.925 1.00 62.59 83 GLY A N 1
ATOM 668 C CA . GLY A 1 83 ? -20.201 13.279 27.510 1.00 62.59 83 GLY A CA 1
ATOM 669 C C . GLY A 1 83 ? -19.676 14.718 27.298 1.00 62.59 83 GLY A C 1
ATOM 670 O O . GLY A 1 83 ? -18.966 15.207 28.172 1.00 62.59 83 GLY A O 1
ATOM 671 N N . ARG A 1 84 ? -20.080 15.428 26.219 1.00 54.00 84 ARG A N 1
ATOM 672 C CA . ARG A 1 84 ? -20.366 16.892 26.178 1.00 54.00 84 ARG A CA 1
ATOM 673 C C . ARG A 1 84 ? -20.827 17.423 24.793 1.00 54.00 84 ARG A C 1
ATOM 675 O O . ARG A 1 84 ? -20.455 16.834 23.783 1.00 54.00 84 ARG A O 1
ATOM 682 N N . PRO A 1 85 ? -21.582 18.546 24.727 1.00 49.91 85 PRO A N 1
ATOM 683 C CA . PRO A 1 85 ? -22.097 19.128 23.477 1.00 49.91 85 PRO A CA 1
ATOM 684 C C . PRO A 1 85 ? -21.282 20.317 22.905 1.00 49.91 85 PRO A C 1
ATOM 686 O O . PRO A 1 85 ? -20.705 21.089 23.670 1.00 49.91 85 PRO A O 1
ATOM 689 N N . GLY A 1 86 ? -21.318 20.489 21.563 1.00 48.47 86 GLY A N 1
ATOM 690 C CA . GLY A 1 86 ? -20.833 21.682 20.832 1.00 48.47 86 GLY A CA 1
ATOM 691 C C . GLY A 1 86 ? -20.412 21.494 19.350 1.00 48.47 86 GLY A C 1
ATOM 692 O O . GLY A 1 86 ? -19.230 21.577 19.047 1.00 48.47 86 GLY A O 1
ATOM 693 N N . GLY A 1 87 ? -21.358 21.269 18.423 1.00 56.47 87 GLY A N 1
ATOM 694 C CA . GLY A 1 87 ? -21.312 21.661 16.989 1.00 56.47 87 GLY A CA 1
ATOM 695 C C . GLY A 1 87 ? -20.279 21.087 15.994 1.00 56.47 87 GLY A C 1
ATOM 696 O O . GLY A 1 87 ? -20.446 21.304 14.797 1.00 56.47 87 GLY A O 1
ATOM 697 N N . MET A 1 88 ? -19.241 20.367 16.421 1.00 52.19 88 MET A N 1
ATOM 698 C CA . MET A 1 88 ? -18.283 19.687 15.534 1.00 52.19 88 MET A CA 1
ATOM 699 C C . MET A 1 88 ? -18.617 18.191 15.465 1.00 52.19 88 MET A C 1
ATOM 701 O O . MET A 1 88 ? -18.753 17.546 16.504 1.00 52.19 88 MET A O 1
ATOM 705 N N . THR A 1 89 ? -18.729 17.608 14.266 1.00 53.53 89 THR A N 1
ATOM 706 C CA . THR A 1 89 ? -18.846 16.147 14.100 1.00 53.53 89 THR A CA 1
ATOM 707 C C . THR A 1 89 ? -17.479 15.501 14.311 1.00 53.53 89 THR A C 1
ATOM 709 O O . THR A 1 89 ? -16.772 15.171 13.360 1.00 53.53 89 THR A O 1
ATOM 712 N N . VAL A 1 90 ? -17.075 15.383 15.574 1.00 56.22 90 VAL A N 1
ATOM 713 C CA . VAL A 1 90 ? -15.906 14.601 15.981 1.00 56.22 90 VAL A CA 1
ATOM 714 C C . VAL A 1 90 ? -16.374 13.165 16.166 1.00 56.22 90 VAL A C 1
ATOM 716 O O . VAL A 1 90 ? -16.988 12.835 17.178 1.00 56.22 90 VAL A O 1
ATOM 719 N N . GLU A 1 91 ? -16.117 12.312 15.178 1.00 61.53 91 GLU A N 1
ATOM 720 C CA . GLU A 1 91 ? -16.246 10.869 15.376 1.00 61.53 91 GLU A CA 1
ATOM 721 C C . GLU A 1 91 ? -15.042 10.405 16.200 1.00 61.53 91 GLU A C 1
ATOM 723 O O . GLU A 1 91 ? -13.889 10.636 15.822 1.00 61.53 91 GLU A O 1
ATOM 728 N N . THR A 1 92 ? -15.287 9.785 17.355 1.00 67.94 92 THR A N 1
ATOM 729 C CA . THR A 1 92 ? -14.194 9.162 18.111 1.00 67.94 92 THR A CA 1
ATOM 730 C C . THR A 1 92 ? -13.685 7.933 17.358 1.00 67.94 92 THR A C 1
ATOM 732 O O . THR A 1 92 ? -14.427 7.304 16.601 1.00 67.94 92 THR A O 1
ATOM 735 N N . PHE A 1 93 ? -12.422 7.558 17.583 1.00 65.44 93 PHE A N 1
ATOM 736 C CA . PHE A 1 93 ? -11.841 6.338 17.008 1.00 65.44 93 PHE A CA 1
ATOM 737 C C . PHE A 1 93 ? -12.739 5.115 17.251 1.00 65.44 93 PHE A C 1
ATOM 739 O O . PHE A 1 93 ? -12.996 4.339 16.338 1.00 65.44 93 PHE A O 1
ATOM 746 N N . ASP A 1 94 ? -13.310 5.016 18.451 1.00 69.31 94 ASP A N 1
ATOM 747 C CA . ASP A 1 94 ? -14.211 3.927 18.823 1.00 69.31 94 ASP A CA 1
ATOM 748 C C . ASP A 1 94 ? -15.547 3.976 18.068 1.00 69.31 94 ASP A C 1
ATOM 750 O O . ASP A 1 94 ? -16.087 2.938 17.696 1.00 69.31 94 ASP A O 1
ATOM 754 N N . GLN A 1 95 ? -16.108 5.164 17.826 1.00 70.44 95 GLN A N 1
ATOM 755 C CA . GLN A 1 95 ? -17.338 5.305 17.038 1.00 70.44 95 GLN A CA 1
ATOM 756 C C . GLN A 1 95 ? -17.105 4.905 15.579 1.00 70.44 95 GLN A C 1
ATOM 758 O O . GLN A 1 95 ? -17.936 4.211 14.995 1.00 70.44 95 GLN A O 1
ATOM 763 N N . LEU A 1 96 ? -15.963 5.299 15.009 1.00 71.12 96 LEU A N 1
ATOM 764 C CA . LEU A 1 96 ? -15.589 4.942 13.645 1.00 71.12 96 LEU A CA 1
ATOM 765 C C . LEU A 1 96 ? -15.317 3.436 13.523 1.00 71.12 96 LEU A C 1
ATOM 767 O O . LEU A 1 96 ? -15.787 2.826 12.570 1.00 71.12 96 LEU A O 1
ATOM 771 N N . GLN A 1 97 ? -14.656 2.832 14.515 1.00 74.00 97 GLN A N 1
ATOM 772 C CA . GLN A 1 97 ? -14.395 1.390 14.570 1.00 74.00 97 GLN A CA 1
ATOM 773 C C . GLN A 1 97 ? -15.685 0.569 14.688 1.00 74.00 97 GLN A C 1
ATOM 775 O O . GLN A 1 97 ? -15.798 -0.461 14.041 1.00 74.00 97 GLN A O 1
ATOM 780 N N . ASN A 1 98 ? -16.662 1.020 15.482 1.00 74.88 98 ASN A N 1
ATOM 781 C CA . ASN A 1 98 ? -17.943 0.319 15.626 1.00 74.88 98 ASN A CA 1
ATOM 782 C C . ASN A 1 98 ? -18.867 0.495 14.409 1.00 74.88 98 ASN A C 1
ATOM 784 O O . ASN A 1 98 ? -19.736 -0.341 14.188 1.00 74.88 98 ASN A O 1
ATOM 788 N N . ARG A 1 99 ? -18.731 1.595 13.653 1.00 79.50 99 ARG A N 1
ATOM 789 C CA . ARG A 1 99 ? -19.570 1.858 12.473 1.00 79.50 99 ARG A CA 1
ATOM 790 C C . ARG A 1 99 ? -18.978 1.262 11.198 1.00 79.50 99 ARG A C 1
ATOM 792 O O . ARG A 1 99 ? -19.713 0.668 10.424 1.00 79.50 99 ARG A O 1
ATOM 799 N N . ILE A 1 100 ? -17.699 1.541 10.932 1.00 82.69 100 ILE A N 1
ATOM 800 C CA . ILE A 1 100 ? -16.983 1.179 9.699 1.00 82.69 100 ILE A CA 1
ATOM 801 C C . ILE A 1 100 ? -15.490 0.978 10.042 1.00 82.69 100 ILE A C 1
ATOM 803 O O . ILE A 1 100 ? -14.679 1.890 9.818 1.00 82.69 100 ILE A O 1
ATOM 807 N N . PRO A 1 101 ? -15.100 -0.187 10.592 1.00 81.44 101 PRO A N 1
ATOM 808 C CA . PRO A 1 101 ? -13.716 -0.449 11.003 1.00 81.44 101 PRO A CA 1
ATOM 809 C C . PRO A 1 101 ? -12.730 -0.401 9.827 1.00 81.44 101 PRO A C 1
ATOM 811 O O . PRO A 1 101 ? -11.582 0.019 9.982 1.00 81.44 101 PRO A O 1
ATOM 814 N N . GLU A 1 102 ? -13.190 -0.741 8.623 1.00 86.88 102 GLU A N 1
ATOM 815 C CA . GLU A 1 102 ? -12.402 -0.713 7.386 1.00 86.88 102 GLU A CA 1
ATOM 816 C C . GLU A 1 102 ? -11.795 0.673 7.124 1.00 86.88 102 GLU A C 1
ATOM 818 O O . GLU A 1 102 ? -10.606 0.812 6.811 1.00 86.88 102 GLU A O 1
ATOM 823 N N . ARG A 1 103 ? -12.587 1.725 7.370 1.00 85.75 103 ARG A N 1
ATOM 824 C CA . ARG A 1 103 ? -12.218 3.113 7.078 1.00 85.75 103 ARG A CA 1
ATOM 825 C C . ARG A 1 103 ? -11.012 3.583 7.887 1.00 85.75 103 ARG A C 1
ATOM 827 O O . ARG A 1 103 ? -10.295 4.471 7.433 1.00 85.75 103 ARG A O 1
ATOM 834 N N . ILE A 1 104 ? -10.762 3.005 9.061 1.00 87.38 104 ILE A N 1
ATOM 835 C CA . ILE A 1 104 ? -9.604 3.352 9.898 1.00 87.38 104 ILE A CA 1
ATOM 836 C C . ILE A 1 104 ? -8.304 2.925 9.219 1.00 87.38 104 ILE A C 1
ATOM 838 O O . ILE A 1 104 ? -7.364 3.721 9.115 1.00 87.38 104 ILE A O 1
ATOM 842 N N . ILE A 1 105 ? -8.260 1.690 8.720 1.00 89.94 105 ILE A N 1
ATOM 843 C CA . ILE A 1 105 ? -7.083 1.144 8.039 1.00 89.94 105 ILE A CA 1
ATOM 844 C C . ILE A 1 105 ? -6.905 1.821 6.688 1.00 89.94 105 ILE A C 1
ATOM 846 O O . ILE A 1 105 ? -5.806 2.278 6.369 1.00 89.94 105 ILE A O 1
ATOM 850 N N . GLU A 1 106 ? -7.990 1.965 5.932 1.00 92.38 106 GLU A N 1
ATOM 851 C CA . GLU A 1 106 ? -7.976 2.687 4.666 1.00 92.38 106 GLU A CA 1
ATOM 852 C C . GLU A 1 106 ? -7.446 4.110 4.827 1.00 92.38 106 GLU A C 1
ATOM 854 O O . GLU A 1 106 ? -6.588 4.545 4.059 1.00 92.38 106 GLU A O 1
ATOM 859 N N . HIS A 1 107 ? -7.921 4.840 5.837 1.00 89.44 107 HIS A N 1
ATOM 860 C CA . HIS A 1 107 ? -7.495 6.212 6.073 1.00 89.44 107 HIS A CA 1
ATOM 861 C C . HIS A 1 107 ? -6.015 6.286 6.463 1.00 89.44 107 HIS A C 1
ATOM 863 O O . HIS A 1 107 ? -5.281 7.116 5.915 1.00 89.44 107 HIS A O 1
ATOM 869 N N . ALA A 1 108 ? -5.557 5.391 7.344 1.00 90.44 108 ALA A N 1
ATOM 870 C CA . ALA A 1 108 ? -4.157 5.315 7.751 1.00 90.44 108 ALA A CA 1
ATOM 871 C C . ALA A 1 108 ? -3.231 5.019 6.558 1.00 90.44 108 ALA A C 1
ATOM 873 O O . ALA A 1 108 ? -2.265 5.751 6.330 1.00 90.44 108 ALA A O 1
ATOM 874 N N . VAL A 1 109 ? -3.551 4.001 5.751 1.00 94.31 109 VAL A N 1
ATOM 875 C CA . VAL A 1 109 ? -2.747 3.611 4.579 1.00 94.31 109 VAL A CA 1
ATOM 876 C C . VAL A 1 109 ? -2.800 4.686 3.493 1.00 94.31 109 VAL 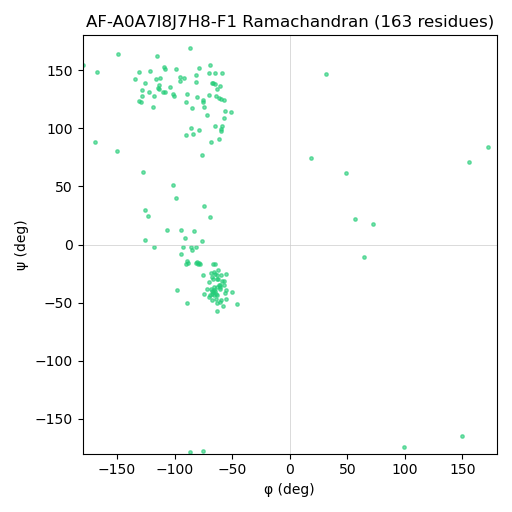A C 1
ATOM 878 O O . VAL A 1 109 ? -1.763 5.073 2.951 1.00 94.31 109 VAL A O 1
ATOM 881 N N . ARG A 1 110 ? -3.979 5.259 3.217 1.00 94.19 110 ARG A N 1
ATOM 882 C CA . ARG A 1 110 ? -4.135 6.368 2.260 1.00 94.19 110 ARG A CA 1
ATOM 883 C C . ARG A 1 110 ? -3.305 7.586 2.654 1.00 94.19 110 ARG A C 1
ATOM 885 O O . ARG A 1 110 ? -2.863 8.330 1.776 1.00 94.19 110 ARG A O 1
ATOM 892 N N . GLY A 1 111 ? -3.102 7.816 3.950 1.00 92.94 111 GLY A N 1
ATOM 893 C CA . GLY A 1 111 ? -2.194 8.833 4.480 1.00 92.94 111 GLY A CA 1
ATOM 894 C C . GLY A 1 111 ? -0.738 8.627 4.051 1.00 92.94 111 GLY A C 1
ATOM 895 O O . GLY A 1 111 ? -0.070 9.604 3.726 1.00 92.94 111 GLY A O 1
ATOM 896 N N . MET A 1 112 ? -0.288 7.372 3.987 1.00 94.31 112 MET A N 1
ATOM 897 C CA . MET A 1 112 ? 1.104 6.983 3.720 1.00 94.31 112 MET A CA 1
ATOM 898 C C . MET A 1 112 ? 1.432 6.790 2.231 1.00 94.31 112 MET A C 1
ATOM 900 O O . MET A 1 112 ? 2.604 6.779 1.855 1.00 94.31 112 MET A O 1
ATOM 904 N N . LEU A 1 113 ? 0.417 6.651 1.376 1.00 94.94 113 LEU A N 1
ATOM 905 C CA . LEU A 1 113 ? 0.580 6.577 -0.077 1.00 94.94 113 LEU A CA 1
ATOM 906 C C . LEU A 1 113 ? 0.802 7.967 -0.710 1.00 94.94 113 LEU A C 1
ATOM 908 O O . LEU A 1 113 ? 0.312 8.977 -0.187 1.00 94.94 113 LEU A O 1
ATOM 912 N N . PRO A 1 114 ? 1.508 8.041 -1.860 1.00 95.19 114 PRO A N 1
ATOM 913 C CA . PRO A 1 114 ? 1.702 9.298 -2.576 1.00 95.19 114 PRO A CA 1
ATOM 914 C C . PRO A 1 114 ? 0.357 9.915 -2.967 1.00 9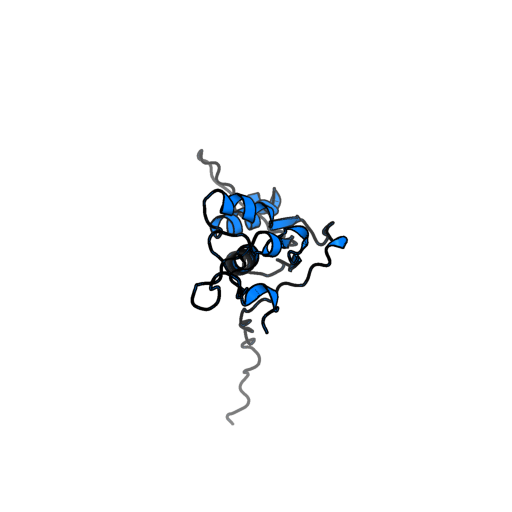5.19 114 PRO A C 1
ATOM 916 O O . PRO A 1 114 ? -0.608 9.213 -3.258 1.00 95.19 114 PRO A O 1
ATOM 919 N N . LYS A 1 115 ? 0.274 11.246 -2.998 1.00 94.31 115 LYS A N 1
ATOM 920 C CA . LYS A 1 115 ? -0.932 11.946 -3.457 1.00 94.31 115 LYS A CA 1
ATOM 921 C C . LYS A 1 115 ? -0.831 12.177 -4.964 1.00 94.31 115 LYS A C 1
ATOM 923 O O . LYS A 1 115 ? 0.182 12.667 -5.443 1.00 94.31 115 LYS A O 1
ATOM 928 N N . GLY A 1 116 ? -1.868 11.819 -5.717 1.00 95.19 116 GLY A N 1
ATOM 929 C CA . GLY A 1 116 ? -1.893 11.995 -7.172 1.00 95.19 116 GLY A CA 1
ATOM 930 C C . GLY A 1 116 ? -2.734 10.933 -7.870 1.00 95.19 116 GLY A C 1
ATOM 931 O O . GLY A 1 116 ? -3.509 10.237 -7.216 1.00 95.19 116 GLY A O 1
ATOM 932 N N . ARG A 1 117 ? -2.572 10.809 -9.193 1.00 95.38 117 ARG A N 1
ATOM 933 C CA . ARG A 1 117 ? -3.245 9.778 -10.005 1.00 95.38 117 ARG A CA 1
ATOM 934 C C . ARG A 1 117 ? -2.804 8.374 -9.590 1.00 95.38 117 ARG A C 1
ATOM 936 O O . ARG A 1 117 ? -3.614 7.627 -9.057 1.00 95.38 117 ARG A O 1
ATOM 943 N N . LEU A 1 118 ? -1.495 8.124 -9.649 1.00 94.44 118 LEU A N 1
ATOM 944 C CA . LEU A 1 118 ? -0.881 6.861 -9.233 1.00 94.44 118 LEU A CA 1
ATOM 945 C C . LEU A 1 118 ? -1.238 6.481 -7.790 1.00 94.44 118 LEU A C 1
ATOM 947 O O . LEU A 1 118 ? -1.524 5.336 -7.490 1.00 94.44 118 LEU A O 1
ATOM 951 N N . GLY A 1 119 ? -1.283 7.451 -6.877 1.00 94.62 119 GLY A N 1
ATOM 952 C CA . GLY A 1 119 ? -1.673 7.198 -5.490 1.00 94.62 119 GLY A CA 1
ATOM 953 C C . GLY A 1 119 ? -3.110 6.707 -5.313 1.00 94.62 119 GLY A C 1
ATOM 954 O O . GLY A 1 119 ? -3.380 5.887 -4.439 1.00 94.62 119 GLY A O 1
ATOM 955 N N . ARG A 1 120 ? -4.039 7.215 -6.133 1.00 95.00 120 ARG A N 1
ATOM 956 C CA . ARG A 1 120 ? -5.441 6.773 -6.129 1.00 95.00 120 ARG A CA 1
ATOM 957 C C . ARG A 1 120 ? -5.573 5.372 -6.718 1.00 95.00 120 ARG A C 1
ATOM 959 O O . ARG A 1 120 ? -6.338 4.587 -6.178 1.00 95.00 120 ARG A O 1
ATOM 966 N N . GLU A 1 121 ? -4.807 5.067 -7.763 1.00 94.50 121 GLU A N 1
ATOM 967 C CA . GLU A 1 121 ? -4.733 3.727 -8.358 1.00 94.50 121 GLU A CA 1
ATOM 968 C C . GLU A 1 121 ? -4.169 2.719 -7.352 1.00 94.50 121 GLU A C 1
ATOM 970 O O . GLU A 1 121 ? -4.835 1.737 -7.037 1.00 94.50 121 GLU A O 1
ATOM 975 N N . LEU A 1 122 ? -3.034 3.030 -6.721 1.00 95.38 122 LEU A N 1
ATOM 976 C CA . LEU A 1 122 ? -2.427 2.199 -5.674 1.00 95.38 122 LEU A CA 1
ATOM 977 C C . LEU A 1 122 ? -3.366 1.935 -4.496 1.00 95.38 122 LEU A C 1
ATOM 979 O O . LEU A 1 122 ? -3.353 0.856 -3.915 1.00 95.38 122 LEU A O 1
ATOM 983 N N . PHE A 1 123 ? -4.204 2.906 -4.134 1.00 95.62 123 PHE A N 1
ATOM 984 C CA . PHE A 1 123 ? -5.171 2.714 -3.058 1.00 95.62 123 PHE A CA 1
ATOM 985 C C . PHE A 1 123 ? -6.192 1.612 -3.383 1.00 95.62 123 PHE A C 1
ATOM 987 O O . PHE A 1 123 ? -6.631 0.914 -2.475 1.00 95.62 123 PHE A O 1
ATOM 994 N N . THR A 1 124 ? -6.517 1.385 -4.661 1.00 94.69 124 THR A N 1
ATOM 995 C CA . THR A 1 124 ? -7.433 0.301 -5.059 1.00 94.69 124 THR A CA 1
ATOM 996 C C . THR A 1 124 ? -6.865 -1.100 -4.803 1.00 94.69 124 THR A C 1
ATOM 998 O O . THR A 1 124 ? -7.631 -2.068 -4.779 1.00 94.69 124 THR A O 1
ATOM 1001 N N . HIS A 1 125 ? -5.547 -1.210 -4.588 1.00 94.88 125 HIS A N 1
ATOM 1002 C CA . HIS A 1 125 ? -4.848 -2.469 -4.321 1.00 94.88 125 HIS A CA 1
ATOM 1003 C C . HIS A 1 125 ? -4.959 -2.922 -2.865 1.00 94.88 125 HIS A C 1
ATOM 1005 O O . HIS A 1 125 ? -4.689 -4.083 -2.555 1.00 94.88 125 HIS A O 1
ATOM 1011 N N . LEU A 1 126 ? -5.383 -2.021 -1.978 1.00 95.88 126 LEU A N 1
ATOM 1012 C CA . LEU A 1 126 ? -5.743 -2.362 -0.614 1.00 95.88 126 LEU A CA 1
ATOM 1013 C C . LEU A 1 126 ? -7.165 -2.931 -0.592 1.00 95.88 126 LEU A C 1
ATOM 1015 O O . LEU A 1 126 ? -8.100 -2.286 -1.069 1.00 95.88 126 LEU A O 1
ATOM 1019 N N . LYS A 1 127 ? -7.328 -4.117 -0.008 1.00 94.44 127 LYS A N 1
ATOM 1020 C CA . LYS A 1 127 ? -8.628 -4.728 0.292 1.00 94.44 127 LYS A CA 1
ATOM 1021 C C . LYS A 1 127 ? -8.731 -4.917 1.798 1.00 94.44 127 LYS A C 1
ATOM 1023 O O . LYS A 1 127 ? -7.902 -5.606 2.385 1.00 94.44 127 LYS A O 1
ATOM 1028 N N . VAL A 1 128 ? -9.706 -4.282 2.431 1.00 92.62 128 VAL A N 1
ATOM 1029 C CA . VAL A 1 128 ? -9.934 -4.408 3.874 1.00 92.62 128 VAL A CA 1
ATOM 1030 C C . VAL A 1 128 ? -11.261 -5.116 4.073 1.00 92.62 128 VAL A C 1
ATOM 1032 O O . VAL A 1 128 ? -12.227 -4.773 3.403 1.00 92.62 128 VAL A O 1
ATOM 1035 N N . TYR A 1 129 ? -11.276 -6.106 4.960 1.00 90.75 129 TYR A N 1
ATOM 1036 C CA . TYR A 1 129 ? -12.477 -6.845 5.318 1.00 90.75 129 TYR A CA 1
ATOM 1037 C C . TYR A 1 129 ? -12.683 -6.823 6.831 1.00 90.75 129 TYR A C 1
ATOM 1039 O O . TYR A 1 129 ? -11.738 -6.967 7.627 1.00 90.75 129 TYR A O 1
ATOM 1047 N N . GLU A 1 130 ? -13.937 -6.647 7.227 1.00 84.62 130 GLU A N 1
ATOM 1048 C CA . GLU A 1 130 ? -14.385 -6.926 8.583 1.00 84.62 130 GLU A CA 1
ATOM 1049 C C . GLU A 1 130 ? -14.509 -8.442 8.792 1.00 84.62 130 GLU A C 1
ATOM 1051 O O . GLU A 1 130 ? -15.202 -9.135 8.049 1.00 84.62 130 GLU A O 1
ATOM 1056 N N . GLY A 1 131 ? -13.822 -8.965 9.809 1.00 81.56 131 GLY A N 1
ATOM 1057 C CA . GLY A 1 131 ? -13.885 -10.374 10.178 1.00 81.56 131 GLY A CA 1
ATOM 1058 C C . GLY A 1 131 ? -12.731 -11.244 9.661 1.00 81.56 131 GLY A C 1
ATOM 1059 O O . GLY A 1 131 ? -11.720 -10.759 9.138 1.00 81.56 131 GLY A O 1
ATOM 1060 N N . PRO A 1 132 ? -12.833 -12.564 9.896 1.00 79.81 132 PRO A N 1
ATOM 1061 C CA . PRO A 1 132 ? -11.787 -13.509 9.561 1.00 79.81 132 PRO A CA 1
ATOM 1062 C C . PRO A 1 132 ? -11.802 -13.936 8.089 1.00 79.81 132 PRO A C 1
ATOM 1064 O O . PRO A 1 132 ? -10.802 -14.466 7.644 1.00 79.81 132 PRO A O 1
ATOM 1067 N N . ASP A 1 133 ? -12.843 -13.730 7.303 1.00 84.06 133 ASP A N 1
ATOM 1068 C CA . ASP A 1 133 ? -12.881 -14.348 5.973 1.00 84.06 133 ASP A CA 1
ATOM 1069 C C . ASP A 1 133 ? -12.680 -13.322 4.859 1.00 84.06 133 ASP A C 1
ATOM 1071 O O . ASP A 1 133 ? -12.999 -12.141 5.004 1.00 84.06 133 ASP A O 1
ATOM 1075 N N . HIS A 1 134 ? -12.108 -13.770 3.739 1.00 86.50 134 HIS A N 1
ATOM 1076 C CA . HIS A 1 134 ? -11.972 -12.969 2.526 1.00 86.50 134 HIS A CA 1
ATOM 1077 C C . HIS A 1 134 ? -12.380 -13.790 1.292 1.00 86.50 134 HIS A C 1
ATOM 1079 O O . HIS A 1 134 ? -12.021 -14.962 1.189 1.00 86.50 134 HIS A O 1
ATOM 1085 N N . PRO A 1 135 ? -13.048 -13.192 0.292 1.00 89.50 135 PRO A N 1
ATOM 1086 C CA . PRO A 1 135 ? -13.483 -13.906 -0.913 1.00 89.50 135 PRO A CA 1
ATOM 1087 C C . PRO A 1 135 ? -12.344 -14.197 -1.915 1.00 89.50 135 PRO A C 1
ATOM 1089 O O . PRO A 1 135 ? -12.590 -14.720 -2.997 1.00 89.50 135 PRO A O 1
ATOM 1092 N N . HIS A 1 136 ? -11.096 -13.839 -1.591 1.00 88.81 136 HIS A N 1
ATOM 1093 C CA . HIS A 1 136 ? -9.946 -13.866 -2.505 1.00 88.81 136 HIS A CA 1
ATOM 1094 C C . HIS A 1 136 ? -9.051 -15.105 -2.365 1.00 88.81 136 HIS A C 1
ATOM 1096 O O . HIS A 1 136 ? -7.824 -15.019 -2.421 1.00 88.81 136 HIS A O 1
ATOM 1102 N N . GLU A 1 137 ? -9.649 -16.277 -2.168 1.00 86.44 137 GLU A N 1
ATOM 1103 C CA . GLU A 1 137 ? -8.885 -17.527 -2.046 1.00 86.44 137 GLU A CA 1
ATOM 1104 C C . GLU A 1 137 ? -8.246 -17.955 -3.376 1.00 86.44 137 GLU A C 1
ATOM 1106 O O . GLU A 1 137 ? -7.131 -18.475 -3.394 1.00 86.44 137 GLU A O 1
ATOM 1111 N N . ALA A 1 138 ? -8.898 -17.657 -4.506 1.00 88.69 138 ALA A N 1
ATOM 1112 C CA . ALA A 1 138 ? -8.410 -18.007 -5.843 1.00 88.69 138 ALA A CA 1
ATOM 1113 C C . ALA A 1 138 ? -7.070 -17.337 -6.204 1.00 88.69 138 ALA A C 1
ATOM 1115 O O . ALA A 1 138 ? -6.354 -17.823 -7.075 1.00 88.69 138 ALA A O 1
ATOM 1116 N N . GLN A 1 139 ? -6.727 -16.232 -5.537 1.00 87.62 139 GLN A N 1
ATOM 1117 C CA . GLN A 1 139 ? -5.506 -15.462 -5.779 1.00 87.62 139 GLN A CA 1
ATOM 1118 C C . GLN A 1 139 ? -4.284 -15.996 -5.009 1.00 87.62 139 GLN A C 1
ATOM 1120 O O . GLN A 1 139 ? -3.196 -15.450 -5.169 1.00 87.62 139 GLN A O 1
ATOM 1125 N N . GLN A 1 140 ? -4.450 -17.044 -4.190 1.00 89.81 140 GLN A N 1
ATOM 1126 C CA . GLN A 1 140 ? -3.388 -17.680 -3.393 1.00 89.81 140 GLN A CA 1
ATOM 1127 C C . GLN A 1 140 ? -2.531 -16.673 -2.596 1.00 89.81 140 GLN A C 1
ATOM 1129 O O . GLN A 1 140 ? -1.323 -16.555 -2.820 1.00 89.81 140 GLN A O 1
ATOM 1134 N N . PRO A 1 141 ? -3.139 -15.912 -1.666 1.00 90.25 141 PRO A N 1
ATOM 1135 C CA . PRO A 1 141 ? -2.427 -14.871 -0.942 1.00 90.25 141 PRO A CA 1
ATOM 1136 C C . PRO A 1 141 ? -1.350 -15.441 -0.010 1.00 90.25 141 PRO A C 1
ATOM 1138 O O . PRO A 1 141 ? -1.558 -16.416 0.712 1.00 90.25 141 PRO A O 1
ATOM 1141 N N . ILE A 1 142 ? -0.201 -14.770 0.018 1.00 91.88 142 ILE A N 1
ATOM 1142 C CA . ILE A 1 142 ? 0.959 -15.116 0.843 1.00 91.88 142 ILE A CA 1
ATOM 1143 C C . ILE A 1 142 ? 0.910 -14.289 2.140 1.00 91.88 142 ILE A C 1
ATOM 1145 O O . ILE A 1 142 ? 0.573 -13.104 2.098 1.00 91.88 142 ILE A O 1
ATOM 1149 N N . PRO A 1 143 ? 1.251 -14.838 3.317 1.00 90.06 143 PRO A N 1
ATOM 1150 C CA . PRO A 1 143 ? 1.336 -14.034 4.534 1.00 90.06 143 PRO A CA 1
ATOM 1151 C C . PRO A 1 143 ? 2.425 -12.958 4.413 1.00 90.06 143 PRO A C 1
ATOM 1153 O O . PRO A 1 143 ? 3.549 -13.229 3.985 1.00 90.06 143 PRO A O 1
ATOM 1156 N N . LEU A 1 144 ? 2.103 -11.722 4.798 1.00 86.25 144 LEU A N 1
ATOM 1157 C CA . LEU A 1 144 ? 3.037 -10.601 4.683 1.00 86.25 144 LEU A CA 1
ATOM 1158 C C . LEU A 1 144 ? 4.208 -10.731 5.684 1.00 86.25 144 LEU A C 1
ATOM 1160 O O . LEU A 1 144 ? 3.968 -10.866 6.888 1.00 86.25 144 LEU A O 1
ATOM 1164 N N . PRO A 1 145 ? 5.478 -10.628 5.242 1.00 79.19 145 PRO A N 1
ATOM 1165 C CA . PRO A 1 145 ? 6.625 -10.720 6.140 1.00 79.19 145 PRO A CA 1
ATOM 1166 C C . PRO A 1 145 ? 6.741 -9.464 7.018 1.00 79.19 145 PRO A C 1
ATOM 1168 O O . PRO A 1 145 ? 7.078 -8.372 6.556 1.00 79.19 145 PRO A O 1
ATOM 1171 N N . SER A 1 146 ? 6.495 -9.600 8.323 1.00 62.06 146 SER A N 1
ATOM 1172 C CA . SER A 1 146 ? 6.671 -8.502 9.276 1.00 62.06 146 SER A CA 1
ATOM 1173 C C . SER A 1 146 ? 8.128 -8.409 9.740 1.00 62.06 146 SER A C 1
ATOM 1175 O O . SER A 1 146 ? 8.521 -9.056 10.707 1.00 62.06 146 SER A O 1
ATOM 1177 N N . GLY A 1 147 ? 8.934 -7.557 9.101 1.00 58.78 147 GLY A N 1
ATOM 1178 C CA . GLY A 1 147 ? 10.336 -7.285 9.477 1.00 58.78 147 GLY A CA 1
ATOM 1179 C C . GLY A 1 147 ? 10.528 -6.519 10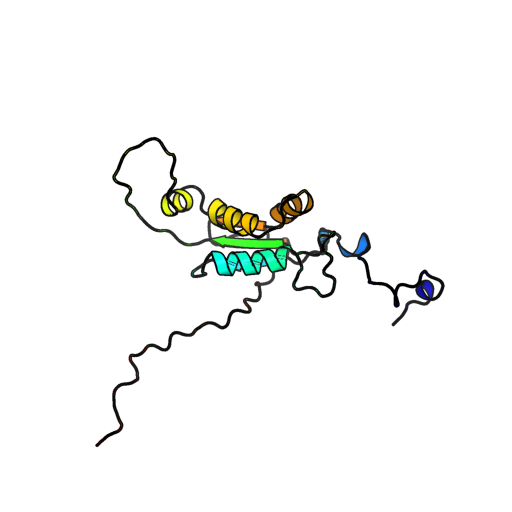.798 1.00 58.78 147 GLY A C 1
ATOM 1180 O O . GLY A 1 147 ? 11.530 -5.830 10.982 1.00 58.78 147 GLY A O 1
ATOM 1181 N N . THR A 1 148 ? 9.560 -6.579 11.716 1.00 51.81 148 THR A N 1
ATOM 1182 C CA . THR A 1 148 ? 9.642 -5.875 13.000 1.00 51.81 148 THR A CA 1
ATOM 1183 C C . THR A 1 148 ? 10.308 -6.793 14.015 1.00 51.81 148 THR A C 1
ATOM 1185 O O . THR A 1 148 ? 9.806 -7.882 14.272 1.00 51.81 148 THR A O 1
ATOM 1188 N N . ARG A 1 149 ? 11.415 -6.353 14.627 1.00 51.19 149 ARG A N 1
ATOM 1189 C CA . ARG A 1 149 ? 11.943 -6.990 15.840 1.00 51.19 149 ARG A CA 1
ATOM 1190 C C . ARG A 1 149 ? 10.853 -6.916 16.908 1.00 51.19 149 ARG A C 1
ATOM 1192 O O . ARG A 1 149 ? 10.611 -5.846 17.466 1.00 51.19 149 ARG A O 1
ATOM 1199 N N . GLU A 1 150 ? 10.158 -8.022 17.138 1.00 47.62 150 GLU A N 1
ATOM 1200 C CA . GLU A 1 150 ? 9.226 -8.163 18.248 1.00 47.62 150 GLU A CA 1
ATOM 1201 C C . GLU A 1 150 ? 10.011 -7.894 19.534 1.00 47.62 150 GLU A C 1
ATOM 1203 O O . GLU A 1 150 ? 10.890 -8.664 19.925 1.00 47.62 150 GLU A O 1
ATOM 1208 N N . PHE A 1 151 ? 9.750 -6.752 20.176 1.00 43.78 151 PHE A N 1
ATOM 1209 C CA . PHE A 1 151 ? 10.213 -6.520 21.536 1.00 43.78 151 PHE A CA 1
ATOM 1210 C C . PHE A 1 151 ? 9.425 -7.488 22.413 1.00 43.78 151 PHE A C 1
ATOM 1212 O O . PHE A 1 151 ? 8.340 -7.168 22.893 1.00 43.78 151 PHE A O 1
ATOM 1219 N N . LYS A 1 152 ? 9.954 -8.702 22.578 1.00 45.00 152 LYS A N 1
ATOM 1220 C CA . LYS A 1 152 ? 9.481 -9.648 23.581 1.00 45.00 152 LYS A CA 1
ATOM 1221 C C . LYS A 1 152 ? 9.681 -8.943 24.919 1.00 45.00 152 LYS A C 1
ATOM 1223 O O . LYS A 1 152 ? 10.808 -8.840 25.404 1.00 45.00 152 LYS A O 1
ATOM 1228 N N . SER A 1 153 ? 8.617 -8.368 25.472 1.00 50.62 153 SER A N 1
ATOM 1229 C CA . SER A 1 153 ? 8.623 -7.862 26.837 1.00 50.62 153 SER A CA 1
ATOM 1230 C C . SER A 1 153 ? 8.932 -9.059 27.725 1.00 50.62 153 SER A C 1
ATOM 1232 O O . SER A 1 153 ? 8.055 -9.880 27.982 1.00 50.62 153 SER A O 1
ATOM 1234 N N . ARG A 1 154 ? 10.198 -9.222 28.123 1.00 44.66 154 ARG A N 1
ATOM 1235 C CA . ARG A 1 154 ? 10.554 -10.172 29.175 1.00 44.66 154 ARG A CA 1
ATOM 1236 C C . ARG A 1 154 ? 9.715 -9.779 30.386 1.00 44.66 154 ARG A C 1
ATOM 1238 O O . ARG A 1 154 ? 9.852 -8.664 30.890 1.00 44.66 154 ARG A O 1
ATOM 1245 N N . SER A 1 155 ? 8.809 -10.660 30.793 1.00 42.03 155 SER A N 1
ATOM 1246 C CA . SER A 1 155 ? 8.096 -10.569 32.058 1.00 42.03 155 SER A CA 1
ATOM 1247 C C . SER A 1 155 ? 9.133 -10.371 33.160 1.00 42.03 155 SER A C 1
ATOM 1249 O O . SER A 1 155 ? 9.979 -11.225 33.412 1.00 42.03 155 SER A O 1
ATOM 1251 N N . ARG A 1 156 ? 9.108 -9.205 33.805 1.00 50.81 156 ARG A N 1
ATOM 1252 C CA . ARG A 1 156 ? 10.019 -8.827 34.895 1.00 50.81 156 ARG A CA 1
ATOM 1253 C C . ARG A 1 156 ? 9.657 -9.542 36.211 1.00 50.81 156 ARG A C 1
ATOM 1255 O O . ARG A 1 156 ? 9.789 -8.954 37.275 1.00 50.81 156 ARG A O 1
ATOM 1262 N N . SER A 1 157 ? 9.151 -10.773 36.132 1.00 49.84 157 SER A N 1
ATOM 1263 C CA . SER A 1 157 ? 8.646 -11.566 37.259 1.00 49.84 157 SER A CA 1
ATOM 1264 C C . SER A 1 157 ? 9.421 -12.867 37.502 1.00 49.84 157 SER A C 1
ATOM 1266 O O . SER A 1 157 ? 9.127 -13.545 38.473 1.00 49.84 157 SER A O 1
ATOM 1268 N N . GLU A 1 158 ? 10.429 -13.200 36.687 1.00 46.97 158 GLU A N 1
ATOM 1269 C CA . GLU A 1 158 ? 11.309 -14.371 36.907 1.00 46.97 158 GLU A CA 1
ATOM 1270 C C . GLU A 1 158 ? 12.719 -13.988 37.399 1.00 46.97 158 GLU A C 1
ATOM 1272 O O . GLU A 1 158 ? 13.628 -14.808 37.435 1.00 46.97 158 GLU A O 1
ATOM 1277 N N . LEU A 1 159 ? 12.919 -12.731 37.807 1.00 49.53 159 LEU A N 1
ATOM 1278 C CA . LEU A 1 159 ? 14.133 -12.277 38.496 1.00 49.53 159 LEU A CA 1
ATOM 1279 C C . LEU A 1 159 ? 13.866 -12.153 40.002 1.00 49.53 159 LEU A C 1
ATOM 1281 O O . LEU A 1 159 ? 14.127 -11.117 40.611 1.00 49.53 159 LEU A O 1
ATOM 1285 N N . THR A 1 160 ? 13.321 -13.199 40.618 1.00 50.59 160 THR A N 1
ATOM 1286 C CA . THR A 1 160 ? 13.419 -13.374 42.069 1.00 50.59 160 THR A CA 1
ATOM 1287 C C . THR A 1 160 ? 14.801 -13.928 42.386 1.00 50.59 160 THR A C 1
ATOM 1289 O O . THR A 1 160 ? 15.074 -15.104 42.197 1.00 50.59 160 THR A O 1
ATOM 1292 N N . CYS A 1 161 ? 15.690 -13.020 42.782 1.00 48.53 161 CYS A N 1
ATOM 1293 C CA . CYS A 1 161 ? 16.612 -13.157 43.909 1.00 48.53 161 CYS A CA 1
ATOM 1294 C C . CYS A 1 161 ? 16.879 -14.594 44.428 1.00 48.53 161 CYS A C 1
ATOM 1296 O O . CYS A 1 161 ? 16.438 -14.951 45.513 1.00 48.53 161 CYS A O 1
ATOM 1298 N N . GLU A 1 162 ? 17.652 -15.395 43.695 1.00 47.66 162 GLU A N 1
ATOM 1299 C CA . GLU A 1 162 ? 18.362 -16.568 44.234 1.00 47.66 162 GLU A CA 1
ATOM 1300 C C . GLU A 1 162 ? 19.840 -16.475 43.855 1.00 47.66 162 GLU A C 1
ATOM 1302 O O . GLU A 1 162 ? 20.373 -17.256 43.071 1.00 47.66 162 GLU A O 1
ATOM 1307 N N . ARG A 1 163 ? 20.497 -15.428 44.355 1.00 48.50 163 ARG A N 1
ATOM 1308 C CA . ARG A 1 163 ? 21.958 -15.324 44.449 1.00 48.50 163 ARG A CA 1
ATOM 1309 C C . ARG A 1 163 ? 22.279 -14.107 45.306 1.00 48.50 163 ARG A C 1
ATOM 1311 O O . ARG A 1 163 ? 22.350 -13.001 44.786 1.00 48.50 163 ARG A O 1
ATOM 1318 N N . ILE A 1 164 ? 22.355 -14.343 46.613 1.00 48.78 164 ILE A N 1
ATOM 1319 C CA . ILE A 1 164 ? 23.278 -13.791 47.622 1.00 48.78 164 ILE A CA 1
ATOM 1320 C C . ILE A 1 164 ? 22.735 -14.285 48.979 1.00 48.78 164 ILE A C 1
ATOM 1322 O O . ILE A 1 164 ? 21.939 -13.620 49.635 1.00 48.78 164 ILE A O 1
ATOM 1326 N N . CYS A 1 165 ? 23.122 -15.511 49.328 1.00 40.84 165 CYS A N 1
ATOM 1327 C CA . CYS A 1 165 ? 23.593 -15.902 50.655 1.00 40.84 165 CYS A CA 1
ATOM 1328 C C . CYS A 1 165 ? 24.912 -16.635 50.412 1.00 40.84 165 CYS A C 1
ATOM 1330 O O . CYS A 1 165 ? 24.962 -17.403 49.421 1.00 40.84 165 CYS A O 1
#

Solvent-accessible surface area (backbone atoms only — not comparable to full-atom values): 10778 Å² total; per-residue (Å²): 140,73,60,86,77,55,75,83,48,78,81,61,79,93,40,86,81,74,88,55,80,81,77,49,46,78,88,76,45,54,37,28,37,39,77,49,65,96,54,58,64,72,62,50,31,51,55,50,38,37,44,40,56,11,70,84,43,94,81,54,47,96,92,52,73,59,27,30,33,38,37,38,30,39,77,87,85,76,83,89,85,79,98,77,90,81,99,66,94,75,75,49,74,53,57,40,47,74,72,46,49,50,56,58,56,51,50,54,28,59,68,70,40,62,87,58,70,68,30,56,57,49,52,70,36,54,44,69,36,82,36,94,68,73,96,60,64,92,66,64,56,42,76,60,85,74,88,64,83,77,79,74,76,73,72,90,76,81,79,72,88,86,83,88,132

Organism: Spirodela intermedia (NCBI:txid51605)

Sequence (165 aa):
MFDESEINGPDIWNKTWYPKAADHVNTEKTWYVVDATDKILGRLASTIAIHIRGKNLATYTPSVDMGAYVIVRTQKLYRRHSGRPGGMTVETFDQLQNRIPERIIEHAVRGMLPKGRLGRELFTHLKVYEGPDHPHEAQQPIPLPSGTREFKSRSRSELTCERIC

pLDDT: mean 79.54, std 17.73, range [32.38, 95.88]

Radius of gyration: 22.47 Å; Cα contacts (8 Å, |Δi|>4): 174; chains: 1; bounding box: 47×40×82 Å

Secondary structure (DSSP, 8-state):
---GGGTTS---SSS-----GGGG-GGG--EEEEE-TT--HHHHHHHHHHHHHTTTSTT--TTS----EEEEEE------------S-----HHHHHHH-THHHHHHHHHHHSPSSHHHHHHHTTEEEEESS--S-GGG-PEEP-----------TTS-------

Mean predicted aligned error: 10.34 Å